Protein AF-A0A0C7R4F8-F1 (afdb_monomer_lite)

Sequence (106 aa):
MKNLKEINKCCNELNKKITLEDIASLPRIKDVREIYKKLGKAPSKYRVSSEALIRRILQKKGIYKINNIVEINNLISLKSGFSVGSYNIKSIKRPTVLKNVKCIKV

Organism: Paraclostridium sordellii (NCBI:txid1505)

Structure (mmCIF, N/CA/C/O backbone):
data_AF-A0A0C7R4F8-F1
#
_entry.id   AF-A0A0C7R4F8-F1
#
loop_
_atom_site.group_PDB
_atom_site.id
_atom_site.type_symbol
_atom_site.label_atom_id
_atom_site.label_alt_id
_atom_site.label_comp_id
_atom_site.label_asym_id
_atom_site.label_entity_id
_atom_site.label_seq_id
_atom_site.pdbx_PDB_ins_code
_atom_site.Cartn_x
_atom_site.Cartn_y
_atom_site.Cartn_z
_atom_site.occupancy
_atom_site.B_iso_or_equiv
_atom_site.auth_seq_id
_atom_site.auth_comp_id
_atom_site.auth_asym_id
_atom_site.auth_atom_id
_atom_site.pdbx_PDB_model_num
ATOM 1 N N . MET A 1 1 ? 19.845 6.815 7.099 1.00 53.62 1 MET A N 1
ATOM 2 C CA . MET A 1 1 ? 18.507 6.474 7.649 1.00 53.62 1 MET A CA 1
ATOM 3 C C . MET A 1 1 ? 17.622 7.720 7.875 1.00 53.62 1 MET A C 1
ATOM 5 O O . MET A 1 1 ? 17.130 7.923 8.979 1.00 53.62 1 MET A O 1
ATOM 9 N N . LYS A 1 2 ? 17.375 8.574 6.862 1.00 55.50 2 LYS A N 1
ATOM 10 C CA . LYS A 1 2 ? 16.523 9.783 7.022 1.00 55.50 2 LYS A CA 1
ATOM 11 C C . LYS A 1 2 ? 15.008 9.482 7.001 1.00 55.50 2 LYS A C 1
ATOM 13 O O . LYS A 1 2 ? 14.250 10.163 7.680 1.00 55.50 2 LYS A O 1
ATOM 18 N N . ASN A 1 3 ? 14.577 8.415 6.326 1.00 62.94 3 ASN A N 1
ATOM 19 C CA . ASN A 1 3 ? 13.153 8.124 6.084 1.00 62.94 3 ASN A CA 1
ATOM 20 C C . ASN A 1 3 ? 12.413 7.509 7.283 1.00 62.94 3 ASN A C 1
ATOM 22 O O . ASN A 1 3 ? 11.186 7.538 7.341 1.00 62.94 3 ASN A O 1
ATOM 26 N N . LEU A 1 4 ? 13.143 6.979 8.269 1.00 67.38 4 LEU A N 1
ATOM 27 C CA . LEU A 1 4 ? 12.554 6.254 9.398 1.00 67.38 4 LEU A CA 1
ATOM 28 C C . LEU A 1 4 ? 11.677 7.154 10.284 1.00 67.38 4 LEU A C 1
ATOM 30 O O . LEU A 1 4 ? 10.646 6.711 10.786 1.00 67.38 4 LEU A O 1
ATOM 34 N N . LYS A 1 5 ? 12.059 8.429 10.444 1.00 77.19 5 LYS A N 1
ATOM 35 C CA . LYS A 1 5 ? 11.281 9.408 11.218 1.00 77.19 5 LYS A CA 1
ATOM 36 C C . LYS A 1 5 ? 9.927 9.691 10.563 1.00 77.19 5 LYS A C 1
ATOM 38 O O . LYS A 1 5 ? 8.909 9.677 11.249 1.00 77.19 5 LYS A O 1
ATOM 43 N N . GLU A 1 6 ? 9.906 9.894 9.245 1.00 81.00 6 GLU A N 1
ATOM 44 C CA . GLU A 1 6 ? 8.663 10.136 8.503 1.00 81.00 6 GLU A CA 1
ATOM 45 C C . GLU A 1 6 ? 7.748 8.919 8.488 1.00 81.00 6 GLU A C 1
ATOM 47 O O . GLU A 1 6 ? 6.543 9.055 8.691 1.00 81.00 6 GLU A O 1
ATOM 52 N N . ILE A 1 7 ? 8.322 7.733 8.287 1.00 80.81 7 ILE A N 1
ATOM 53 C CA . ILE A 1 7 ? 7.573 6.480 8.311 1.00 80.81 7 ILE A CA 1
ATOM 54 C C . ILE A 1 7 ? 6.902 6.299 9.676 1.00 80.81 7 ILE A C 1
ATOM 56 O O . ILE A 1 7 ? 5.695 6.090 9.732 1.00 80.81 7 ILE A O 1
ATOM 60 N N . ASN A 1 8 ? 7.646 6.455 10.775 1.00 83.12 8 ASN A N 1
ATOM 61 C CA . ASN A 1 8 ? 7.088 6.322 12.123 1.00 83.12 8 ASN A CA 1
ATOM 62 C C . ASN A 1 8 ? 6.003 7.369 12.410 1.00 83.12 8 ASN A C 1
ATOM 64 O O . ASN A 1 8 ? 4.979 7.040 13.008 1.00 83.12 8 ASN A O 1
ATOM 68 N N . LYS A 1 9 ? 6.189 8.613 11.951 1.00 85.62 9 LYS A N 1
ATOM 69 C CA . LYS A 1 9 ? 5.163 9.658 12.058 1.00 85.62 9 LYS A CA 1
ATOM 70 C C . LYS A 1 9 ? 3.884 9.251 11.320 1.00 85.62 9 LYS A C 1
ATOM 72 O O . LYS A 1 9 ? 2.810 9.283 11.913 1.00 85.62 9 LYS A O 1
ATOM 77 N N . CYS A 1 10 ? 4.008 8.796 10.074 1.00 83.62 10 CYS A N 1
ATOM 78 C CA . CYS A 1 10 ? 2.878 8.342 9.264 1.00 83.62 10 CYS A CA 1
ATOM 79 C C . CYS A 1 10 ? 2.175 7.128 9.897 1.00 83.62 10 CYS A C 1
ATOM 81 O O . CYS A 1 10 ? 0.952 7.112 9.998 1.00 83.62 10 CYS A O 1
ATOM 83 N N . CYS A 1 11 ? 2.932 6.159 10.421 1.00 83.31 11 CYS A N 1
ATOM 84 C CA . CYS A 1 11 ? 2.386 5.025 11.170 1.00 83.31 11 CYS A CA 1
ATOM 85 C C . CYS A 1 11 ? 1.546 5.469 12.369 1.00 83.31 11 CYS A C 1
ATOM 87 O O . CYS A 1 11 ? 0.451 4.954 12.586 1.00 83.31 11 CYS A O 1
ATOM 89 N N . ASN A 1 12 ? 2.056 6.420 13.151 1.00 85.06 12 ASN A N 1
ATOM 90 C CA . ASN A 1 12 ? 1.367 6.920 14.336 1.00 85.06 12 ASN A CA 1
ATOM 91 C C . ASN A 1 12 ? 0.095 7.690 13.971 1.00 85.06 12 ASN A C 1
ATOM 93 O O . ASN A 1 12 ? -0.921 7.540 14.644 1.00 85.06 12 ASN A O 1
ATOM 97 N N . GLU A 1 13 ? 0.129 8.486 12.904 1.00 86.38 13 GLU A N 1
ATOM 98 C CA . GLU A 1 13 ? -1.055 9.182 12.395 1.00 86.38 13 GLU A CA 1
ATOM 99 C C . GLU A 1 13 ? -2.120 8.200 11.892 1.00 86.38 13 GLU A C 1
ATOM 101 O O . GLU A 1 13 ? -3.296 8.376 12.199 1.00 86.38 13 GLU A O 1
ATOM 106 N N . LEU A 1 14 ? -1.718 7.147 11.173 1.00 83.94 14 LEU A N 1
ATOM 107 C CA . LEU A 1 14 ? -2.634 6.114 10.683 1.00 83.94 14 LEU A CA 1
ATOM 108 C C . LEU A 1 14 ? -3.272 5.323 11.831 1.00 83.94 14 LEU A C 1
ATOM 110 O O . LEU A 1 14 ? -4.489 5.164 11.841 1.00 83.94 14 LEU A O 1
ATOM 114 N N . ASN A 1 15 ? -2.481 4.912 12.829 1.00 83.62 15 ASN A N 1
ATOM 115 C CA . ASN A 1 15 ? -2.974 4.205 14.020 1.00 83.62 15 ASN A CA 1
ATOM 116 C C . ASN A 1 15 ? -3.995 5.016 14.834 1.00 83.62 15 ASN A C 1
ATOM 118 O O . ASN A 1 15 ? -4.809 4.429 15.537 1.00 83.62 15 ASN A O 1
ATOM 122 N N . LYS A 1 16 ? -3.938 6.352 14.776 1.00 85.81 16 LYS A N 1
ATOM 123 C CA . LYS A 1 16 ? -4.896 7.228 15.468 1.00 85.81 16 LYS A CA 1
ATOM 124 C C . LYS A 1 16 ? -6.178 7.472 14.673 1.00 85.81 16 LYS A C 1
ATOM 126 O O . LYS A 1 16 ? -7.189 7.810 15.272 1.00 85.81 16 LYS A O 1
ATOM 131 N N . LYS A 1 17 ? -6.117 7.385 13.341 1.00 85.56 17 LYS A N 1
ATOM 132 C CA . LYS A 1 17 ? -7.208 7.805 12.448 1.00 85.56 17 LYS A CA 1
ATOM 133 C C . LYS A 1 17 ? -8.092 6.660 11.968 1.00 85.56 17 LYS A C 1
ATOM 135 O O . LYS A 1 17 ? -9.223 6.922 11.584 1.00 85.56 17 LYS A O 1
ATOM 140 N N . ILE A 1 18 ? -7.555 5.445 11.873 1.00 86.50 18 ILE A N 1
ATOM 141 C CA . ILE A 1 18 ? -8.167 4.351 11.109 1.00 86.50 18 ILE A CA 1
ATOM 142 C C . ILE A 1 18 ? -8.081 3.059 11.924 1.00 86.50 18 ILE A C 1
ATOM 144 O O . ILE A 1 18 ? -7.034 2.763 12.503 1.00 86.50 18 ILE A O 1
ATOM 148 N N . THR A 1 19 ? -9.156 2.271 11.931 1.00 88.12 19 THR A N 1
ATOM 149 C CA . THR A 1 19 ? -9.183 0.919 12.511 1.00 88.12 19 THR A CA 1
ATOM 150 C C . THR A 1 19 ? -9.016 -0.166 11.439 1.00 88.12 19 THR A C 1
ATOM 152 O O . THR A 1 19 ? -8.976 0.111 10.237 1.00 88.12 19 THR A O 1
ATOM 155 N N . LEU A 1 20 ? -8.859 -1.431 11.843 1.00 85.06 20 LEU A N 1
ATOM 156 C CA . LEU A 1 20 ? -8.677 -2.532 10.887 1.00 85.06 20 LEU A CA 1
ATOM 157 C C . LEU A 1 20 ? -9.920 -2.750 10.014 1.00 85.06 20 LEU A C 1
ATOM 159 O O . LEU A 1 20 ? -9.786 -3.167 8.858 1.00 85.06 20 LEU A O 1
ATOM 163 N N . GLU A 1 21 ? -11.097 -2.473 10.566 1.00 85.81 21 GLU A N 1
ATOM 164 C CA . GLU A 1 21 ? -12.396 -2.574 9.909 1.00 85.81 21 GLU A CA 1
ATOM 165 C C . GLU A 1 21 ? -12.557 -1.490 8.829 1.00 85.81 21 GLU A C 1
ATOM 167 O O . GLU A 1 21 ? -13.060 -1.764 7.736 1.00 85.81 21 GLU A O 1
ATOM 172 N N . ASP A 1 22 ? -12.023 -0.293 9.083 1.00 86.50 22 ASP A N 1
ATOM 173 C CA . ASP A 1 22 ? -12.161 0.876 8.206 1.00 86.50 22 ASP A CA 1
ATOM 174 C C . ASP A 1 22 ? -11.323 0.796 6.922 1.00 86.50 22 ASP A C 1
ATOM 176 O O . ASP A 1 22 ? -11.621 1.486 5.945 1.00 86.50 22 ASP A O 1
ATOM 180 N N . ILE A 1 23 ? -10.279 -0.046 6.879 1.00 86.50 23 ILE A N 1
ATOM 181 C CA . ILE A 1 23 ? -9.346 -0.127 5.734 1.00 86.50 23 ILE A CA 1
ATOM 182 C C . ILE A 1 23 ? -10.100 -0.367 4.422 1.00 86.50 23 ILE A C 1
ATOM 184 O O . ILE A 1 23 ? -9.797 0.244 3.397 1.00 86.50 23 ILE A O 1
ATOM 188 N N . ALA A 1 24 ? -11.080 -1.272 4.458 1.00 83.56 24 ALA A N 1
ATOM 189 C CA . ALA A 1 24 ? -11.887 -1.647 3.304 1.00 83.56 24 ALA A CA 1
ATOM 190 C C . ALA A 1 24 ? -12.744 -0.491 2.766 1.00 83.56 24 ALA A C 1
ATOM 192 O O . ALA A 1 24 ? -13.097 -0.512 1.585 1.00 83.56 24 ALA A O 1
ATOM 193 N N . SER A 1 25 ? -13.060 0.475 3.629 1.00 86.00 25 SER A N 1
ATOM 194 C CA . SER A 1 25 ? -13.930 1.623 3.370 1.00 86.00 25 SER A CA 1
ATOM 195 C C . SER A 1 25 ? -13.156 2.871 2.946 1.00 86.00 25 SER A C 1
ATOM 197 O O . SER A 1 25 ? -13.763 3.827 2.468 1.00 86.00 25 SER A O 1
ATOM 199 N N . LEU A 1 26 ? -11.823 2.876 3.078 1.00 87.06 26 LEU A N 1
ATOM 200 C CA . LEU A 1 26 ? -10.992 3.982 2.607 1.00 87.06 26 LEU A CA 1
ATOM 201 C C . LEU A 1 26 ? -11.207 4.182 1.099 1.00 87.06 26 LEU A C 1
ATOM 203 O O . LEU A 1 26 ? -11.014 3.226 0.345 1.00 87.06 26 LEU A O 1
ATOM 207 N N . PRO A 1 27 ? -11.527 5.403 0.630 1.00 87.75 27 PRO A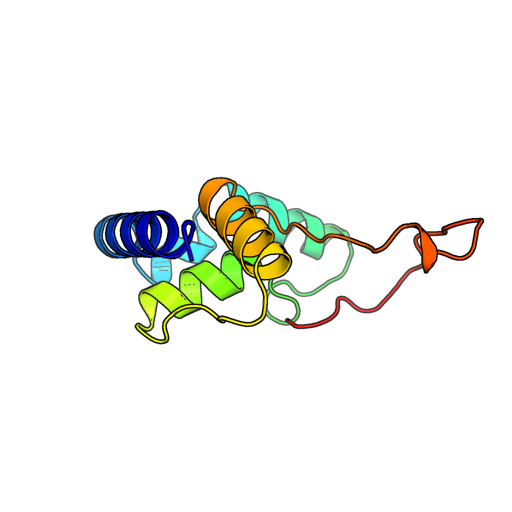 N 1
ATOM 208 C CA . PRO A 1 27 ? -11.956 5.640 -0.750 1.00 87.75 27 PRO A CA 1
ATOM 209 C C . PRO A 1 27 ? -10.936 5.116 -1.766 1.00 87.75 27 PRO A C 1
ATOM 211 O O . PRO A 1 27 ? -11.270 4.316 -2.630 1.00 87.75 27 PRO A O 1
ATOM 214 N N . ARG A 1 28 ? -9.650 5.423 -1.563 1.00 87.25 28 ARG A N 1
ATOM 215 C CA . ARG A 1 28 ? -8.575 4.968 -2.459 1.00 87.25 28 ARG A CA 1
ATOM 216 C C . ARG A 1 28 ? -8.400 3.447 -2.471 1.00 87.25 28 ARG A C 1
ATOM 218 O O . ARG A 1 28 ? -8.110 2.869 -3.513 1.00 87.25 28 ARG A O 1
ATOM 225 N N . ILE A 1 29 ? -8.568 2.786 -1.324 1.00 86.88 29 ILE A N 1
ATOM 226 C CA . ILE A 1 29 ? -8.484 1.320 -1.239 1.00 86.88 29 ILE A CA 1
ATOM 227 C C . ILE A 1 29 ? -9.709 0.692 -1.903 1.00 86.88 29 ILE A C 1
ATOM 229 O O . ILE A 1 29 ? -9.566 -0.276 -2.648 1.00 86.88 29 ILE A O 1
ATOM 233 N N . LYS A 1 30 ? -10.899 1.258 -1.686 1.00 89.00 30 LYS A N 1
ATOM 234 C CA . LYS A 1 30 ? -12.139 0.829 -2.334 1.00 89.00 30 LYS A CA 1
ATOM 235 C C . LYS A 1 30 ? -12.015 0.897 -3.858 1.00 89.00 30 LYS A C 1
ATOM 237 O O . LYS A 1 30 ? -12.248 -0.121 -4.509 1.00 89.00 30 LYS A O 1
ATOM 242 N N . ASP A 1 31 ? -11.544 2.019 -4.399 1.00 89.06 31 ASP A N 1
ATOM 243 C CA . ASP A 1 31 ? -11.347 2.209 -5.842 1.00 89.06 31 ASP A CA 1
ATOM 244 C C . ASP A 1 31 ? -10.409 1.143 -6.423 1.00 89.06 31 ASP A C 1
ATOM 246 O O . ASP A 1 31 ? -10.706 0.492 -7.427 1.00 89.06 31 ASP A O 1
ATOM 250 N N . VAL A 1 32 ? -9.285 0.889 -5.750 1.00 85.50 32 VAL A N 1
ATOM 251 C CA . VAL A 1 32 ? -8.317 -0.124 -6.182 1.00 85.50 32 VAL A CA 1
ATOM 252 C C . VAL A 1 32 ? -8.909 -1.536 -6.112 1.00 85.50 32 VAL A C 1
ATOM 254 O O . VAL A 1 32 ? -8.705 -2.335 -7.030 1.00 85.50 32 VAL A O 1
ATOM 257 N N . ARG A 1 33 ? -9.688 -1.862 -5.076 1.00 86.94 33 ARG A N 1
ATOM 258 C CA . ARG A 1 33 ? -10.375 -3.162 -4.973 1.00 86.94 33 ARG A CA 1
ATOM 259 C C . ARG A 1 33 ? -11.413 -3.335 -6.082 1.00 86.94 33 ARG A C 1
ATOM 261 O O . ARG A 1 33 ? -11.528 -4.436 -6.625 1.00 86.94 33 ARG A O 1
ATOM 268 N N . GL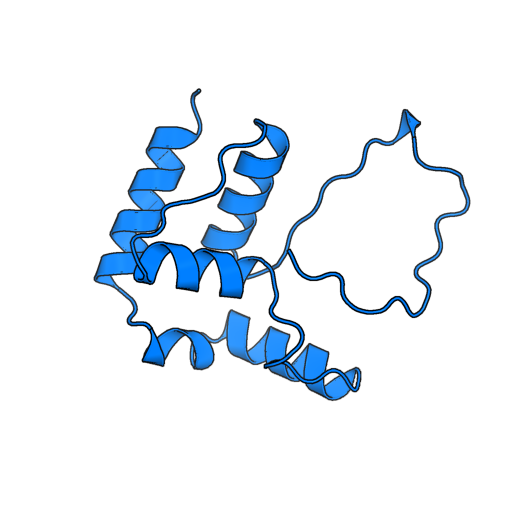U A 1 34 ? -12.127 -2.277 -6.455 1.00 88.38 34 GLU A N 1
ATOM 269 C CA . GLU A 1 34 ? -13.055 -2.293 -7.589 1.00 88.38 34 GLU A CA 1
ATOM 270 C C . GLU A 1 34 ? -12.331 -2.503 -8.921 1.00 88.38 34 GLU A C 1
ATOM 272 O O . GLU A 1 34 ? -12.771 -3.331 -9.721 1.00 88.38 34 GLU A O 1
ATOM 277 N N . ILE A 1 35 ? -11.194 -1.835 -9.140 1.00 86.69 35 ILE A N 1
ATOM 278 C CA . ILE A 1 35 ? -10.354 -2.043 -10.330 1.00 86.69 35 ILE A CA 1
ATOM 279 C C . ILE A 1 35 ? -9.920 -3.510 -10.422 1.00 86.69 35 ILE A C 1
ATOM 281 O O . ILE A 1 35 ? -10.103 -4.146 -11.458 1.00 86.69 35 ILE A O 1
ATOM 285 N N . TYR A 1 36 ? -9.408 -4.086 -9.332 1.00 83.12 36 TYR A N 1
ATOM 286 C CA . TYR A 1 36 ? -8.985 -5.490 -9.314 1.00 83.12 36 TYR A CA 1
ATOM 287 C C . TYR A 1 36 ? -10.157 -6.442 -9.578 1.00 83.12 36 TYR A C 1
ATOM 289 O O . TYR A 1 36 ? -10.000 -7.404 -10.333 1.00 83.12 36 TYR A O 1
ATOM 297 N N . LYS A 1 37 ? -11.342 -6.146 -9.028 1.00 85.25 37 LYS A N 1
ATOM 298 C CA . LYS A 1 37 ? -12.569 -6.910 -9.288 1.00 85.25 37 LYS A CA 1
ATOM 299 C C . LYS A 1 37 ? -12.965 -6.850 -10.768 1.00 85.25 37 LYS A C 1
ATOM 301 O O . LYS A 1 37 ? -13.255 -7.895 -11.344 1.00 85.25 37 LYS A O 1
ATOM 306 N N . LYS A 1 38 ? -12.913 -5.668 -11.395 1.00 86.75 38 LYS A N 1
ATOM 307 C CA . LYS A 1 38 ? -13.168 -5.480 -12.838 1.00 86.75 38 LYS A CA 1
ATOM 308 C C . LYS A 1 38 ? -12.147 -6.220 -13.710 1.00 86.75 38 LYS A C 1
ATOM 310 O O . LYS A 1 38 ? -12.512 -6.754 -14.748 1.00 86.75 38 LYS A O 1
ATOM 315 N N . LEU A 1 39 ? -10.900 -6.336 -13.253 1.00 83.38 39 LEU A N 1
ATOM 316 C CA . LEU A 1 39 ? -9.846 -7.136 -13.895 1.00 83.38 39 LEU A CA 1
ATOM 317 C C . LEU A 1 39 ? -9.969 -8.655 -13.632 1.00 83.38 39 LEU A C 1
ATOM 319 O O . LEU A 1 39 ? -9.051 -9.419 -13.945 1.00 83.38 39 LEU A O 1
ATOM 323 N N . GLY A 1 40 ? -11.065 -9.115 -13.017 1.00 82.44 40 GLY A N 1
ATOM 324 C CA . GLY A 1 40 ? -11.305 -10.530 -12.717 1.00 82.44 40 GLY A CA 1
ATOM 325 C C . GLY A 1 40 ? -10.432 -11.087 -11.585 1.00 82.44 40 GLY A C 1
ATOM 326 O O . GLY A 1 40 ? -10.236 -12.301 -11.486 1.00 82.44 40 GLY A O 1
ATOM 327 N N . LYS A 1 41 ? -9.859 -10.228 -10.732 1.00 80.88 41 LYS A N 1
ATOM 328 C CA . LYS A 1 41 ? -9.055 -10.632 -9.570 1.00 80.88 41 LYS A CA 1
ATOM 329 C C . LYS A 1 41 ? -9.849 -10.444 -8.283 1.00 80.88 41 LYS A C 1
ATOM 331 O O . LYS A 1 41 ? -10.402 -9.383 -8.022 1.00 80.88 41 LYS A O 1
ATOM 336 N N . ALA A 1 42 ? -9.852 -11.471 -7.432 1.00 80.25 42 ALA A N 1
ATOM 337 C CA . ALA A 1 42 ? -10.436 -11.385 -6.098 1.00 80.25 42 ALA A CA 1
ATOM 338 C C . ALA A 1 42 ? -9.584 -10.458 -5.201 1.00 80.25 42 ALA A C 1
ATOM 340 O O . ALA A 1 42 ? -8.439 -10.819 -4.895 1.00 80.25 42 ALA A O 1
ATOM 341 N N . PRO A 1 43 ? -10.114 -9.316 -4.720 1.00 75.69 43 PRO A N 1
ATOM 342 C CA . PRO A 1 43 ? -9.331 -8.356 -3.934 1.00 75.69 43 PRO A CA 1
ATOM 343 C C . PRO A 1 43 ? -8.858 -8.922 -2.587 1.00 75.69 43 PRO A C 1
ATOM 345 O O . PRO A 1 43 ? -7.805 -8.563 -2.078 1.00 75.69 43 PRO A O 1
ATOM 348 N N . SER A 1 44 ? -9.607 -9.872 -2.017 1.00 74.12 44 SER A N 1
ATOM 349 C CA . SER A 1 44 ? -9.221 -10.583 -0.790 1.00 74.12 44 SER A CA 1
ATOM 350 C C . SER A 1 44 ? -8.003 -11.497 -0.977 1.00 74.12 44 SER A C 1
ATOM 352 O O . SER A 1 44 ? -7.259 -11.734 -0.022 1.00 74.12 44 SER A O 1
ATOM 354 N N . LYS A 1 45 ? -7.785 -12.005 -2.200 1.00 74.31 45 LYS A N 1
ATOM 355 C CA . LYS A 1 45 ? -6.675 -12.905 -2.555 1.00 74.31 45 LYS A CA 1
ATOM 356 C C . LYS A 1 45 ? -5.429 -12.140 -3.006 1.00 74.31 45 LYS A C 1
ATOM 358 O O . LYS A 1 45 ? -4.316 -12.594 -2.734 1.00 74.31 45 LYS A O 1
ATOM 363 N N . TYR A 1 46 ? -5.625 -11.000 -3.665 1.00 73.44 46 TYR A N 1
ATOM 364 C CA . TYR A 1 46 ? -4.578 -10.139 -4.211 1.00 73.44 46 TYR A CA 1
ATOM 365 C C . TYR A 1 46 ? -4.721 -8.731 -3.633 1.00 73.44 46 TYR A C 1
ATOM 367 O O . TYR A 1 46 ? -5.333 -7.860 -4.243 1.00 73.44 46 TYR A O 1
ATOM 375 N N . ARG A 1 47 ? -4.178 -8.535 -2.428 1.00 80.56 47 ARG A N 1
ATOM 376 C CA . ARG A 1 47 ? -4.151 -7.220 -1.781 1.00 80.56 47 ARG A CA 1
ATOM 377 C C . ARG A 1 47 ? -3.029 -6.382 -2.369 1.00 80.56 47 ARG A C 1
ATOM 379 O O . ARG A 1 47 ? -1.929 -6.889 -2.589 1.00 80.56 47 ARG A O 1
ATOM 386 N N . VAL A 1 48 ? -3.306 -5.104 -2.580 1.00 82.62 48 VAL A N 1
ATOM 387 C CA . VAL A 1 48 ? -2.285 -4.140 -2.991 1.00 82.62 48 VAL A CA 1
ATOM 388 C C . VAL A 1 48 ? -1.342 -3.813 -1.841 1.00 82.62 48 VAL A C 1
ATOM 390 O O . VAL A 1 48 ? -1.707 -3.921 -0.668 1.00 82.62 48 VAL A O 1
ATOM 393 N N . SER A 1 49 ? -0.116 -3.406 -2.176 1.00 84.25 49 SER A N 1
ATOM 394 C CA . SER A 1 49 ? 0.916 -3.112 -1.180 1.00 84.25 49 SER A CA 1
ATOM 395 C C . SER A 1 49 ? 0.488 -2.021 -0.195 1.00 84.25 49 SER A C 1
ATOM 397 O O . SER A 1 49 ? 0.766 -2.152 0.991 1.00 84.25 49 SER A O 1
ATOM 399 N N . SER A 1 50 ? -0.247 -0.996 -0.638 1.00 86.81 50 SER A N 1
ATOM 400 C CA . SER A 1 50 ? -0.784 0.054 0.240 1.00 86.81 50 SER A CA 1
ATOM 401 C C . SER A 1 50 ? -1.725 -0.510 1.312 1.00 86.81 50 SER A C 1
ATOM 403 O O . SER A 1 50 ? -1.516 -0.261 2.498 1.00 86.81 50 SER A O 1
ATOM 405 N N . GLU A 1 51 ? -2.698 -1.341 0.925 1.00 88.31 51 GLU A 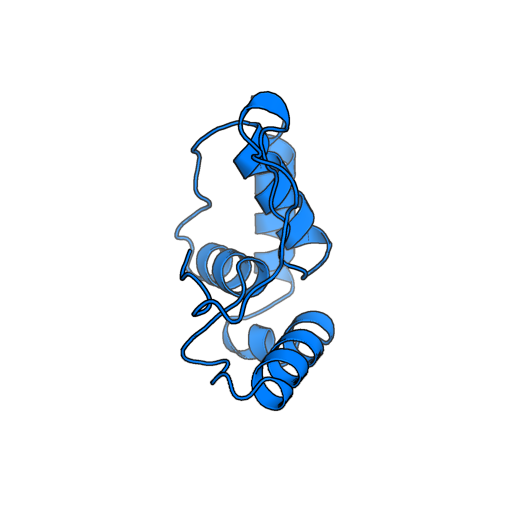N 1
ATOM 406 C CA . GLU A 1 51 ? -3.615 -2.023 1.852 1.00 88.31 51 GLU A CA 1
ATOM 407 C C . GLU A 1 51 ? -2.852 -2.938 2.822 1.00 88.31 51 GLU A C 1
ATOM 409 O O . GLU A 1 51 ? -3.077 -2.907 4.035 1.00 88.31 51 GLU A O 1
ATOM 414 N N . ALA A 1 52 ? -1.912 -3.734 2.299 1.00 87.69 52 ALA A N 1
ATOM 415 C CA . ALA A 1 52 ? -1.113 -4.657 3.099 1.00 87.69 52 ALA A CA 1
ATOM 416 C C . ALA A 1 52 ? -0.244 -3.925 4.138 1.00 87.69 52 ALA A C 1
ATOM 418 O O . ALA A 1 52 ? -0.171 -4.356 5.292 1.00 87.69 52 ALA A O 1
ATOM 419 N N . LEU A 1 53 ? 0.377 -2.805 3.753 1.00 88.69 53 LEU A N 1
ATOM 420 C CA . LEU A 1 53 ? 1.201 -1.980 4.637 1.00 88.69 53 LEU A CA 1
ATOM 421 C C . LEU A 1 53 ? 0.361 -1.314 5.731 1.00 88.69 53 LEU A C 1
ATOM 423 O O . LEU A 1 53 ? 0.723 -1.426 6.902 1.00 88.69 53 LEU A O 1
ATOM 427 N N . ILE A 1 54 ? -0.774 -0.692 5.385 1.00 88.62 54 ILE A N 1
ATOM 428 C CA . ILE A 1 54 ? -1.690 -0.082 6.368 1.00 88.62 54 ILE A CA 1
ATOM 429 C C . ILE A 1 54 ? -2.131 -1.135 7.387 1.00 88.62 54 ILE A C 1
ATOM 431 O O . ILE A 1 54 ? -2.001 -0.934 8.595 1.00 88.62 54 ILE A O 1
ATOM 435 N N . ARG A 1 55 ? -2.561 -2.309 6.916 1.00 89.25 55 ARG A N 1
ATOM 436 C CA . ARG A 1 55 ? -2.981 -3.404 7.797 1.00 89.25 55 ARG A CA 1
ATOM 437 C C . ARG A 1 55 ? -1.863 -3.856 8.733 1.00 89.25 55 ARG A C 1
ATOM 439 O O . ARG A 1 55 ? -2.119 -4.150 9.897 1.00 89.25 55 ARG A O 1
ATOM 446 N N . ARG A 1 56 ? -0.623 -3.914 8.245 1.00 89.62 56 ARG A N 1
ATOM 447 C CA . ARG A 1 56 ? 0.543 -4.314 9.042 1.00 89.62 56 ARG A CA 1
ATOM 448 C C . ARG A 1 56 ? 0.864 -3.301 10.147 1.00 89.62 56 ARG A C 1
ATOM 450 O O . ARG A 1 56 ? 1.189 -3.714 11.263 1.00 89.62 56 ARG A O 1
ATOM 457 N N . ILE A 1 57 ? 0.736 -2.008 9.847 1.00 88.75 57 ILE A N 1
ATOM 458 C CA . ILE A 1 57 ? 0.900 -0.913 10.815 1.00 88.75 57 ILE A CA 1
ATOM 459 C C . ILE A 1 57 ? -0.146 -1.031 11.923 1.00 88.75 57 ILE A C 1
ATOM 461 O O . ILE A 1 57 ? 0.226 -1.052 13.095 1.00 88.75 57 ILE A O 1
ATOM 465 N N . LEU A 1 58 ? -1.418 -1.194 11.548 1.00 87.62 58 LEU A N 1
ATOM 466 C CA . LEU A 1 58 ? -2.533 -1.334 12.491 1.00 87.62 58 LEU A CA 1
ATOM 467 C C . LEU A 1 58 ? -2.418 -2.605 13.350 1.00 87.62 58 LEU A C 1
ATOM 469 O O . LEU A 1 58 ? -2.783 -2.613 14.520 1.00 87.62 58 LEU A O 1
ATOM 473 N N . GLN A 1 59 ? -1.820 -3.671 12.810 1.00 88.81 59 GLN A N 1
ATOM 474 C CA . GLN A 1 59 ? -1.477 -4.886 13.562 1.00 88.81 59 GLN A CA 1
ATOM 475 C C . GLN A 1 59 ? -0.231 -4.749 14.454 1.00 88.81 59 GLN A C 1
ATOM 477 O O . GLN A 1 59 ? 0.214 -5.747 15.019 1.00 88.81 59 GLN A O 1
ATOM 482 N N . LYS A 1 60 ? 0.379 -3.561 14.553 1.00 84.31 60 LYS A N 1
ATOM 483 C CA . LYS A 1 60 ? 1.614 -3.305 15.317 1.00 84.31 60 LYS A CA 1
ATOM 484 C C . LYS A 1 60 ? 2.815 -4.167 14.888 1.00 84.31 60 LYS A C 1
ATOM 486 O O . LYS A 1 60 ? 3.766 -4.334 15.642 1.00 84.31 60 LYS A O 1
ATOM 491 N N . LYS A 1 61 ? 2.821 -4.675 13.649 1.00 83.19 61 LYS A N 1
ATOM 492 C CA . LYS A 1 61 ? 3.897 -5.531 13.097 1.00 83.19 61 LYS A CA 1
ATOM 493 C C . LYS A 1 61 ? 5.041 -4.749 12.434 1.00 83.19 61 LYS A C 1
ATOM 495 O O . LYS A 1 61 ? 5.927 -5.355 11.821 1.00 83.19 61 LYS A O 1
ATOM 500 N N . GLY A 1 62 ? 5.003 -3.416 12.515 1.00 78.88 62 GLY A N 1
ATOM 501 C CA . GLY A 1 62 ? 5.978 -2.512 11.898 1.00 78.88 62 GLY A CA 1
ATOM 502 C C . GLY A 1 62 ? 5.995 -2.579 10.365 1.00 78.88 62 GLY A C 1
ATOM 503 O O . GLY A 1 62 ? 5.166 -3.242 9.745 1.00 78.88 62 GLY A O 1
ATOM 504 N N . ILE A 1 63 ? 6.958 -1.900 9.740 1.00 79.69 63 ILE A N 1
ATOM 505 C CA . ILE A 1 63 ? 7.164 -1.902 8.281 1.00 79.69 63 ILE A CA 1
ATOM 506 C C . ILE A 1 63 ? 8.477 -2.613 7.952 1.00 79.69 63 ILE A C 1
ATOM 508 O O . ILE A 1 63 ? 9.427 -2.573 8.735 1.00 79.69 63 ILE A O 1
ATOM 512 N N . TYR A 1 64 ? 8.524 -3.262 6.789 1.00 74.38 64 TYR A N 1
ATOM 513 C CA . TYR A 1 64 ? 9.737 -3.881 6.266 1.00 74.38 64 TYR A CA 1
ATOM 514 C C . TYR A 1 64 ? 10.852 -2.849 6.068 1.00 74.38 64 TYR A C 1
ATOM 516 O O . TYR A 1 64 ? 10.657 -1.836 5.396 1.00 74.38 64 TYR A 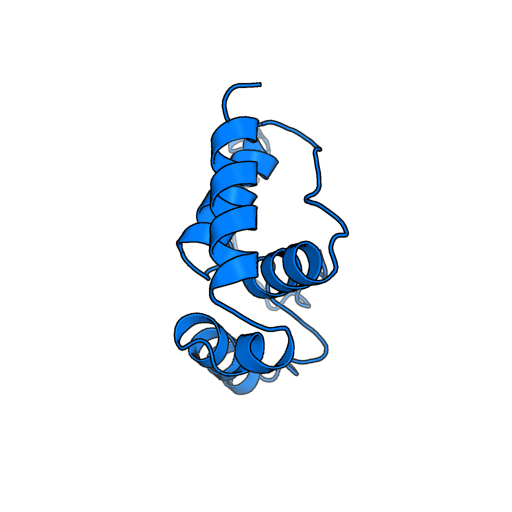O 1
ATOM 524 N N . LYS A 1 65 ? 12.035 -3.147 6.605 1.00 79.00 65 LYS A N 1
ATOM 525 C CA . LYS A 1 65 ? 13.265 -2.378 6.388 1.00 79.00 65 LYS A CA 1
ATOM 526 C C . LYS A 1 65 ? 14.193 -3.227 5.531 1.00 79.00 65 LYS A C 1
ATOM 528 O O . LYS A 1 65 ? 14.833 -4.136 6.044 1.00 79.00 65 LYS A O 1
ATOM 533 N N . ILE A 1 66 ? 14.176 -2.989 4.222 1.00 82.38 66 ILE A N 1
ATOM 534 C CA . ILE A 1 66 ? 14.955 -3.778 3.254 1.00 82.38 66 ILE A CA 1
ATOM 535 C C . ILE A 1 66 ? 16.064 -2.910 2.667 1.00 82.38 66 ILE A C 1
ATOM 537 O O . ILE A 1 66 ? 17.242 -3.173 2.868 1.00 82.38 66 ILE A O 1
ATOM 541 N N . ASN A 1 67 ? 15.688 -1.854 1.947 1.00 85.25 67 ASN A N 1
ATOM 542 C CA . ASN A 1 67 ? 16.616 -0.884 1.382 1.00 85.25 67 ASN A CA 1
ATOM 543 C C . ASN A 1 67 ? 15.934 0.488 1.265 1.00 85.25 67 ASN A C 1
ATOM 545 O O . ASN A 1 67 ? 14.707 0.590 1.335 1.00 85.25 67 ASN A O 1
ATOM 549 N N . ASN A 1 68 ? 16.726 1.541 1.050 1.00 86.75 68 ASN A N 1
ATOM 550 C CA . ASN A 1 68 ? 16.219 2.917 0.998 1.00 86.75 68 ASN A CA 1
ATOM 551 C C . ASN A 1 68 ? 15.145 3.121 -0.088 1.00 86.75 68 ASN A C 1
ATOM 553 O O . ASN A 1 68 ? 14.197 3.868 0.125 1.00 86.75 68 ASN A O 1
ATOM 557 N N . ILE A 1 69 ? 15.277 2.462 -1.244 1.00 87.56 69 ILE A N 1
ATOM 558 C CA . ILE A 1 69 ? 14.346 2.610 -2.377 1.00 87.56 69 ILE A CA 1
ATOM 559 C C . ILE A 1 69 ? 12.986 1.986 -2.040 1.00 87.56 69 ILE A C 1
ATOM 561 O O . ILE A 1 69 ? 11.944 2.594 -2.268 1.00 87.56 69 ILE A O 1
ATOM 565 N N . VAL A 1 70 ? 12.992 0.794 -1.445 1.00 84.94 70 VAL A N 1
ATOM 566 C CA . VAL A 1 70 ? 11.793 0.093 -0.974 1.00 84.94 70 VAL A CA 1
ATOM 567 C C . VAL A 1 70 ? 11.123 0.884 0.145 1.00 84.94 70 VAL A C 1
ATOM 569 O O . VAL A 1 70 ? 9.903 1.011 0.146 1.00 84.94 70 VAL A O 1
ATOM 572 N N . GLU A 1 71 ? 11.892 1.475 1.063 1.00 86.25 71 GLU A N 1
ATOM 573 C CA . GLU A 1 71 ? 11.340 2.350 2.104 1.00 86.25 71 GLU A CA 1
ATOM 574 C C . GLU A 1 71 ? 10.637 3.580 1.517 1.00 86.25 71 GLU A C 1
ATOM 576 O O . GLU A 1 71 ? 9.536 3.916 1.954 1.00 86.25 71 GLU A 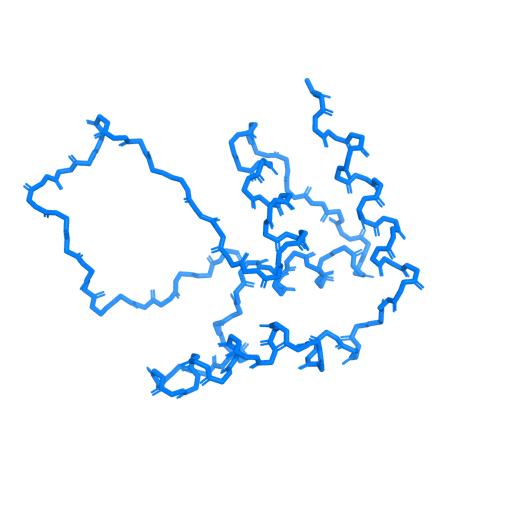O 1
ATOM 581 N N . ILE A 1 72 ? 11.228 4.220 0.503 1.00 87.31 72 ILE A N 1
ATOM 582 C CA . ILE A 1 72 ? 10.610 5.353 -0.200 1.00 87.31 72 ILE A CA 1
ATOM 583 C C . ILE A 1 72 ? 9.313 4.913 -0.888 1.00 87.31 72 ILE A C 1
ATOM 585 O O . ILE A 1 72 ? 8.280 5.557 -0.711 1.00 87.31 72 ILE A O 1
ATOM 589 N N . ASN A 1 73 ? 9.326 3.786 -1.602 1.00 89.06 73 ASN A N 1
ATOM 590 C CA . ASN A 1 73 ? 8.130 3.257 -2.264 1.00 89.06 73 ASN A CA 1
ATOM 591 C C . ASN A 1 73 ? 7.017 2.922 -1.270 1.00 89.06 73 ASN A C 1
ATOM 593 O O . ASN A 1 73 ? 5.852 3.238 -1.518 1.00 89.06 73 ASN A O 1
ATOM 597 N N . ASN A 1 74 ? 7.368 2.334 -0.126 1.00 87.69 74 ASN A N 1
ATOM 598 C CA . ASN A 1 74 ? 6.418 2.037 0.940 1.00 87.69 74 ASN A CA 1
ATOM 599 C C . ASN A 1 74 ? 5.839 3.325 1.537 1.00 87.69 74 ASN A C 1
ATOM 601 O O . ASN A 1 74 ? 4.628 3.413 1.722 1.00 87.69 74 ASN A O 1
ATOM 605 N N . LEU A 1 75 ? 6.667 4.346 1.783 1.00 87.12 75 LEU A N 1
ATOM 606 C CA . LEU A 1 75 ? 6.215 5.642 2.293 1.00 87.12 75 LEU A CA 1
ATOM 607 C C . LEU A 1 75 ? 5.259 6.342 1.317 1.00 87.12 75 LEU A C 1
ATOM 609 O O . LEU A 1 75 ? 4.210 6.836 1.733 1.00 87.12 75 LEU A O 1
ATOM 613 N N . ILE A 1 76 ? 5.588 6.358 0.023 1.00 88.50 76 ILE A N 1
ATOM 614 C CA . ILE A 1 76 ? 4.712 6.917 -1.016 1.00 88.50 76 ILE A CA 1
ATOM 615 C C . ILE A 1 76 ? 3.411 6.114 -1.088 1.00 88.50 76 ILE A C 1
ATOM 617 O O . ILE A 1 76 ? 2.331 6.701 -1.167 1.00 88.50 76 ILE A O 1
ATOM 621 N N . SER A 1 77 ? 3.489 4.784 -1.005 1.00 88.94 77 SER A N 1
ATOM 622 C CA . SER A 1 77 ? 2.304 3.922 -1.037 1.00 88.94 77 SER A CA 1
ATOM 623 C C . SER A 1 77 ? 1.380 4.167 0.161 1.00 88.94 77 SER A C 1
ATOM 625 O O . SER A 1 77 ? 0.160 4.185 0.008 1.00 88.94 77 SER A O 1
ATOM 627 N N . LEU A 1 78 ? 1.947 4.425 1.343 1.00 86.94 78 LEU A N 1
ATOM 628 C CA . LEU A 1 78 ? 1.198 4.763 2.557 1.00 86.94 78 LEU A CA 1
ATOM 629 C C . LEU A 1 78 ? 0.527 6.135 2.468 1.00 86.94 78 LEU A C 1
ATOM 631 O O . LEU A 1 78 ? -0.650 6.257 2.794 1.00 86.94 78 LEU A O 1
ATOM 635 N N . LYS A 1 79 ? 1.252 7.159 2.002 1.00 85.62 79 LYS A N 1
ATOM 636 C CA . LYS A 1 79 ? 0.708 8.521 1.866 1.00 85.62 79 LYS A CA 1
ATOM 637 C C . LYS A 1 79 ? -0.346 8.613 0.758 1.00 85.62 79 LYS A C 1
ATOM 639 O O . LYS A 1 79 ? -1.312 9.357 0.889 1.00 85.62 79 LYS A O 1
ATOM 644 N N . SER A 1 80 ? -0.158 7.882 -0.342 1.00 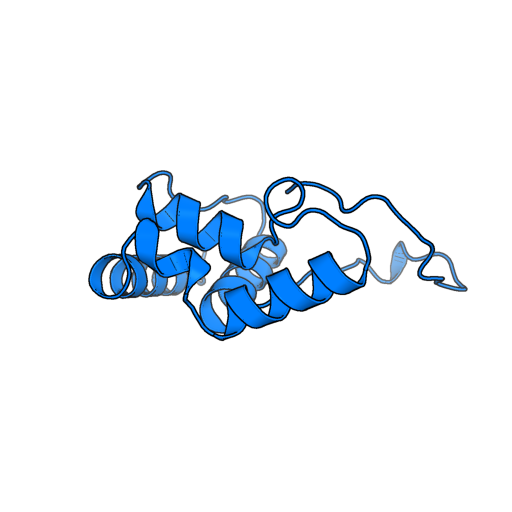85.44 80 SER A N 1
ATOM 645 C CA . SER A 1 80 ? -1.027 7.975 -1.520 1.00 85.44 80 SER A CA 1
ATOM 646 C C . SER A 1 80 ? -2.166 6.959 -1.543 1.00 85.44 80 SER A C 1
ATOM 648 O O . SER A 1 80 ? -3.125 7.175 -2.275 1.00 85.44 80 SER A O 1
ATOM 650 N N . GLY A 1 81 ? -2.082 5.852 -0.803 1.00 83.31 81 GLY A N 1
ATOM 651 C CA . GLY A 1 81 ? -3.041 4.748 -0.897 1.00 83.31 81 GLY A CA 1
ATOM 652 C C . GLY A 1 81 ? -2.900 3.882 -2.159 1.00 83.31 81 GLY A C 1
ATOM 653 O O . GLY A 1 81 ? -3.629 2.900 -2.293 1.00 83.31 81 GLY A O 1
ATOM 654 N N . PHE A 1 82 ? -1.950 4.180 -3.051 1.00 83.00 82 PHE A N 1
ATOM 655 C CA . PHE A 1 82 ? -1.682 3.410 -4.271 1.00 83.00 82 PHE A CA 1
ATOM 656 C C . PHE A 1 82 ? -0.407 2.576 -4.142 1.00 83.00 82 PHE A C 1
ATOM 658 O O . PHE A 1 82 ? 0.500 2.925 -3.396 1.00 83.00 82 PHE A O 1
ATOM 665 N N . SER A 1 83 ? -0.310 1.469 -4.878 1.00 84.19 83 SER A N 1
ATOM 666 C CA . SER A 1 83 ? 0.913 0.661 -4.911 1.00 84.19 83 SER A CA 1
ATOM 667 C C . SER A 1 83 ? 1.961 1.285 -5.831 1.00 84.19 83 SER A C 1
ATOM 669 O O . SER A 1 83 ? 1.682 1.488 -7.014 1.00 84.19 83 SER A O 1
ATOM 671 N N . VAL A 1 84 ? 3.173 1.514 -5.320 1.00 86.25 84 VAL A N 1
ATOM 672 C CA . VAL A 1 84 ? 4.310 2.031 -6.100 1.00 86.25 84 VAL A CA 1
ATOM 673 C C . VAL A 1 84 ? 5.458 1.022 -6.116 1.00 86.25 84 VAL A C 1
ATOM 675 O O . VAL A 1 84 ? 5.746 0.374 -5.109 1.00 86.25 84 VAL A O 1
ATOM 678 N N . GLY A 1 85 ? 6.124 0.901 -7.265 1.00 86.12 85 GLY A N 1
ATOM 679 C CA . GLY A 1 85 ? 7.304 0.063 -7.460 1.00 86.12 85 GLY A CA 1
ATOM 680 C C . GLY A 1 85 ? 8.357 0.777 -8.304 1.00 86.12 85 GLY A C 1
ATOM 681 O O . GLY A 1 85 ? 8.027 1.629 -9.126 1.00 86.12 85 GLY A O 1
ATOM 682 N N . SER A 1 86 ? 9.621 0.406 -8.106 1.00 88.19 86 SER A N 1
ATOM 683 C CA . SER A 1 86 ? 10.764 0.962 -8.837 1.00 88.19 86 SER A CA 1
ATOM 684 C C . SER A 1 86 ? 11.540 -0.151 -9.522 1.00 88.19 86 SER A C 1
ATOM 686 O O . SER A 1 86 ? 11.651 -1.254 -8.987 1.00 88.19 86 SER A O 1
ATOM 688 N N . TYR A 1 87 ? 12.117 0.158 -10.681 1.00 88.19 87 TYR A N 1
ATOM 689 C CA . TYR A 1 87 ? 12.860 -0.796 -11.501 1.00 88.19 87 TYR A CA 1
ATOM 690 C C . TYR A 1 87 ? 14.238 -0.236 -11.860 1.00 88.19 87 TYR A C 1
ATOM 692 O O . TYR A 1 87 ? 14.381 0.955 -12.135 1.00 88.19 87 TYR A O 1
ATOM 700 N N . ASN A 1 88 ? 15.257 -1.098 -11.885 1.00 89.62 88 ASN A N 1
ATOM 701 C CA . ASN A 1 88 ? 16.587 -0.719 -12.357 1.00 89.62 88 ASN A CA 1
ATOM 702 C C . ASN A 1 88 ? 16.613 -0.704 -13.889 1.00 89.62 88 ASN A C 1
ATOM 704 O O . ASN A 1 88 ? 16.608 -1.764 -14.511 1.00 89.62 88 ASN A O 1
ATOM 708 N N . ILE A 1 89 ? 16.705 0.487 -14.486 1.00 89.88 89 ILE A N 1
ATOM 709 C CA . ILE A 1 89 ? 16.686 0.695 -15.942 1.00 89.88 89 ILE A CA 1
ATOM 710 C C . ILE A 1 89 ? 17.786 -0.100 -16.656 1.00 89.88 89 ILE A C 1
ATOM 712 O O . ILE A 1 89 ? 17.532 -0.641 -17.730 1.00 89.88 89 ILE A O 1
ATOM 716 N N . LYS A 1 90 ? 18.978 -0.230 -16.055 1.00 91.94 90 LYS A N 1
ATOM 717 C CA . LYS A 1 90 ? 20.094 -0.993 -16.648 1.00 91.94 90 LYS A CA 1
ATOM 718 C C . LYS A 1 90 ? 19.787 -2.489 -16.768 1.00 91.94 90 LYS A C 1
ATOM 720 O O . LYS A 1 90 ? 20.388 -3.174 -17.583 1.00 91.94 90 LYS A O 1
ATOM 725 N N . SER A 1 91 ? 18.851 -2.988 -15.965 1.00 89.88 91 SER A N 1
ATOM 726 C CA . SER A 1 91 ? 18.427 -4.390 -15.953 1.00 89.88 91 SER A CA 1
ATOM 727 C C . SER A 1 91 ? 17.150 -4.637 -16.767 1.00 89.88 91 SER A C 1
ATOM 729 O O . SER A 1 91 ? 16.695 -5.777 -16.846 1.00 89.88 91 SER A O 1
ATOM 731 N N . ILE A 1 92 ? 16.548 -3.600 -17.366 1.00 89.00 92 ILE A N 1
ATOM 732 C CA . ILE A 1 92 ? 15.329 -3.736 -18.171 1.00 89.00 92 ILE A CA 1
ATOM 733 C C . ILE A 1 92 ? 15.704 -4.125 -19.603 1.00 89.00 92 ILE A C 1
ATOM 735 O O . ILE A 1 92 ? 16.311 -3.344 -20.335 1.00 89.00 92 ILE A O 1
ATOM 739 N N . LYS A 1 93 ? 15.268 -5.314 -20.029 1.00 89.19 93 LYS A N 1
ATOM 740 C CA . LYS A 1 93 ? 15.277 -5.705 -21.444 1.00 89.19 93 LYS A CA 1
ATOM 741 C C . LYS A 1 93 ? 14.101 -5.043 -22.161 1.00 89.19 93 LYS A C 1
ATOM 743 O O . LYS A 1 93 ? 12.971 -5.109 -21.683 1.00 89.19 93 LYS A O 1
ATOM 748 N N . ARG A 1 94 ? 14.378 -4.408 -23.300 1.00 87.88 94 ARG A N 1
ATOM 749 C CA . ARG A 1 94 ? 13.374 -3.760 -24.155 1.00 87.88 94 ARG A CA 1
ATOM 750 C C . ARG A 1 94 ? 13.011 -4.669 -25.339 1.00 87.88 94 ARG A C 1
ATOM 752 O O . ARG A 1 94 ? 13.890 -5.394 -25.800 1.00 87.88 94 ARG A O 1
ATOM 759 N N . PRO A 1 95 ? 11.767 -4.617 -25.849 1.00 88.81 95 PRO A N 1
ATOM 760 C CA . PRO A 1 95 ? 10.643 -3.790 -25.393 1.00 88.81 95 PRO A CA 1
ATOM 761 C C . PRO A 1 95 ? 9.989 -4.326 -24.108 1.00 88.81 95 PRO A C 1
ATOM 763 O O . PRO A 1 95 ? 9.857 -5.533 -23.914 1.00 88.81 95 PRO A O 1
ATOM 766 N N . THR A 1 96 ? 9.560 -3.421 -23.225 1.00 84.62 96 THR A N 1
ATOM 767 C CA . THR A 1 96 ? 8.850 -3.793 -21.993 1.00 84.62 96 THR A CA 1
ATOM 768 C C . THR A 1 96 ? 7.364 -3.936 -22.293 1.00 84.62 96 THR A C 1
ATOM 770 O O . THR A 1 96 ? 6.735 -2.986 -22.749 1.00 84.62 96 THR A O 1
ATOM 773 N N . VAL A 1 97 ? 6.792 -5.109 -22.017 1.00 86.56 97 VAL A N 1
ATOM 774 C CA . VAL A 1 97 ? 5.376 -5.397 -22.280 1.00 86.56 97 VAL A CA 1
ATOM 775 C C . VAL A 1 97 ? 4.689 -5.795 -20.982 1.00 86.56 97 VAL A C 1
ATOM 777 O O . VAL A 1 97 ? 5.139 -6.711 -20.290 1.00 86.56 97 VAL A O 1
ATOM 780 N N . LEU A 1 98 ? 3.575 -5.135 -20.664 1.00 79.69 98 LEU A N 1
ATOM 781 C CA . LEU A 1 98 ? 2.669 -5.596 -19.618 1.00 79.69 98 LEU A CA 1
ATOM 782 C C . LEU A 1 98 ? 1.877 -6.782 -20.163 1.00 79.69 98 LEU A C 1
ATOM 784 O O . LEU A 1 98 ? 1.011 -6.633 -21.020 1.00 79.69 98 LEU A O 1
ATOM 788 N N . LYS A 1 99 ? 2.211 -7.980 -19.688 1.00 77.06 99 LYS A N 1
ATOM 789 C CA . LYS A 1 99 ? 1.456 -9.202 -19.979 1.00 77.06 99 LYS A CA 1
ATOM 790 C C . LYS A 1 99 ? 0.483 -9.483 -18.839 1.00 77.06 99 LYS A C 1
ATOM 792 O O . LYS A 1 99 ? 0.659 -8.977 -17.734 1.00 77.06 99 LYS A O 1
ATOM 797 N N . ASN A 1 100 ? -0.515 -10.328 -19.081 1.00 67.06 100 ASN A N 1
ATOM 798 C CA . ASN A 1 100 ? -1.392 -10.837 -18.028 1.00 67.06 100 ASN A CA 1
ATOM 799 C C . ASN A 1 100 ? -0.588 -11.687 -17.033 1.00 67.06 100 ASN A C 1
ATOM 801 O O . ASN A 1 100 ? -0.477 -12.903 -17.176 1.00 67.06 100 ASN A O 1
ATOM 805 N N . VAL A 1 101 ? -0.011 -11.045 -16.018 1.00 57.72 101 VAL A N 1
ATOM 806 C CA . VAL A 1 101 ? 0.714 -11.718 -14.938 1.00 57.72 101 VAL A CA 1
ATOM 807 C C . VAL A 1 101 ? -0.221 -11.905 -13.750 1.00 57.72 101 VAL A C 1
ATOM 809 O O . VAL A 1 101 ? -1.058 -11.055 -13.441 1.00 57.72 101 VAL A O 1
ATOM 812 N N . LYS A 1 102 ? -0.097 -13.037 -13.052 1.00 54.28 102 LYS A N 1
ATOM 813 C CA . LYS A 1 102 ? -0.737 -13.206 -11.743 1.00 54.28 102 LYS A CA 1
ATOM 814 C C . LYS A 1 102 ? -0.207 -12.098 -10.826 1.00 54.28 102 LYS A C 1
ATOM 816 O O . LYS A 1 102 ? 1.005 -11.953 -10.715 1.00 54.28 102 LYS A O 1
ATOM 821 N N . CYS A 1 103 ? -1.094 -11.332 -10.184 1.00 51.09 103 CYS A N 1
ATOM 822 C CA . CYS A 1 103 ? -0.689 -10.333 -9.196 1.00 51.09 103 CYS A CA 1
ATOM 823 C C . CYS A 1 103 ? 0.231 -10.992 -8.161 1.00 51.09 103 CYS A C 1
ATOM 825 O O . CYS A 1 103 ? -0.138 -11.986 -7.529 1.00 51.09 103 CYS A O 1
ATOM 827 N N . ILE A 1 104 ? 1.443 -10.461 -8.044 1.00 49.62 104 ILE A N 1
ATOM 828 C CA . ILE A 1 104 ? 2.454 -10.948 -7.113 1.00 49.62 104 ILE A CA 1
ATOM 829 C C . ILE A 1 104 ? 2.051 -10.466 -5.718 1.00 49.62 104 ILE A C 1
ATOM 831 O O . ILE A 1 104 ? 1.729 -9.294 -5.532 1.00 49.62 104 ILE A O 1
ATOM 835 N N . LYS A 1 105 ? 2.020 -11.386 -4.750 1.00 44.38 105 LYS A N 1
ATOM 836 C CA . LYS A 1 105 ? 1.841 -11.042 -3.337 1.00 44.38 105 LYS A CA 1
ATOM 837 C C . LYS A 1 105 ? 3.152 -10.443 -2.830 1.00 44.38 105 LYS A C 1
ATOM 839 O O . LYS A 1 105 ? 4.190 -11.082 -2.986 1.00 44.38 105 LYS A O 1
ATOM 844 N N . VAL A 1 106 ? 3.085 -9.253 -2.241 1.00 44.22 106 VAL A N 1
ATOM 845 C CA . VAL A 1 106 ? 4.159 -8.687 -1.409 1.00 44.22 106 VAL A CA 1
ATOM 846 C C . VAL A 1 106 ? 3.830 -8.936 0.056 1.00 44.22 106 VAL A C 1
ATOM 848 O O . VAL A 1 106 ? 2.621 -8.885 0.388 1.00 44.22 106 VAL A O 1
#

InterPro domains:
  IPR005146 B3/B4 tRNA-binding domain [PF03483] (33-97)
  IPR020825 Phenylalanyl-tRNA synthetase-like, B3/B4 [G3DSA:3.50.40.10] (29-104)

pLDDT: mean 81.97, std 10.12, range [44.22, 91.94]

Radius of gyration: 14.98 Å; chains: 1; bounding box: 34×23×41 Å

Foldseek 3Di:
DVLPVVLVVLLVVLLVPDALVCLCVPPLQVVVCVVCVVVVHHCVVAPALLSVLSNCSNVVVGDDDDDPQVSVQSSCCPVPVHHDDDDDPVPDDPPDDDDPDDRDHD

Secondary structure (DSSP, 8-state):
--HHHHHHHHHHHHHHH--TTGGGG-HHHHHHHHHHHHTT--TTTS--HHHHHHHHHHTT-----S-HHHHHHHHHHHHHSS------GGGPPSSP----PPPPP-